Protein AF-A0A3B9KD38-F1 (afdb_monomer_lite)

Sequence (94 aa):
MIKTTQMIIRPECIADYATIGVLQARAFGNRVVEPLIVALLRQRRSFDPELSLVAEIDGRIIGHVLFSPHQIRLLDQIAVSYTHLRAHETDSYL

Foldseek 3Di:
DDDPWDKDKFFDDPVCLVVVQVLVCVVVVNDNVRSVVVVVLCPDPQFDRRQWMFIDTPNHTNDTDHDGDDFDADPNHRDDDDDDDDPDPDDDPD

Structure (mmCIF, N/CA/C/O backbone):
data_AF-A0A3B9KD38-F1
#
_entry.id   AF-A0A3B9KD38-F1
#
loop_
_atom_site.group_PDB
_atom_site.id
_atom_site.type_symbol
_atom_site.label_atom_id
_atom_site.label_alt_id
_atom_site.label_comp_id
_atom_site.label_asym_id
_atom_site.label_entity_id
_atom_site.label_seq_id
_atom_site.pdbx_PDB_ins_code
_atom_site.Cartn_x
_atom_site.Cartn_y
_atom_site.Cartn_z
_atom_site.occupancy
_atom_site.B_iso_or_equiv
_atom_site.auth_seq_id
_atom_site.auth_comp_id
_atom_site.auth_asym_id
_atom_site.auth_atom_id
_atom_site.pdbx_PDB_model_num
ATOM 1 N N . MET A 1 1 ? -28.479 17.020 9.326 1.00 41.41 1 MET A N 1
ATOM 2 C CA . MET A 1 1 ? -27.090 16.991 9.834 1.00 41.41 1 MET A CA 1
ATOM 3 C C . MET A 1 1 ? -26.212 16.356 8.771 1.00 41.41 1 MET A C 1
ATOM 5 O O . MET A 1 1 ? -26.417 15.192 8.462 1.00 41.41 1 MET A O 1
ATOM 9 N N . ILE A 1 2 ? -25.299 17.117 8.174 1.00 53.19 2 ILE A N 1
ATOM 10 C CA . ILE A 1 2 ? -24.262 16.585 7.279 1.00 53.19 2 ILE A CA 1
ATOM 11 C C . ILE A 1 2 ? -23.108 16.095 8.157 1.00 53.19 2 ILE A C 1
ATOM 13 O O . ILE A 1 2 ? -22.546 16.870 8.925 1.00 53.19 2 ILE A O 1
ATOM 17 N N . LYS A 1 3 ? -22.816 14.793 8.113 1.00 62.16 3 LYS A N 1
ATOM 18 C CA . LYS A 1 3 ? -21.668 14.202 8.807 1.00 62.16 3 LYS A CA 1
ATOM 19 C C . LYS A 1 3 ? -20.435 14.504 7.954 1.00 62.16 3 LYS A C 1
ATOM 21 O O . LYS A 1 3 ? -20.349 14.021 6.829 1.00 62.16 3 LYS A O 1
ATOM 26 N N . THR A 1 4 ? -19.517 15.328 8.447 1.00 68.31 4 THR A N 1
ATOM 27 C CA . THR A 1 4 ? -18.232 15.542 7.772 1.00 68.31 4 THR A CA 1
ATOM 28 C C . THR A 1 4 ? -17.363 14.318 8.018 1.00 68.31 4 THR A C 1
ATOM 30 O O . THR A 1 4 ? -16.870 14.114 9.124 1.00 68.31 4 THR A O 1
ATOM 33 N N . THR A 1 5 ? -17.217 13.475 7.003 1.00 79.94 5 THR A N 1
ATOM 34 C CA . THR A 1 5 ? -16.345 12.303 7.044 1.00 79.94 5 THR A CA 1
ATOM 35 C C . THR A 1 5 ? -14.891 12.762 6.949 1.00 79.94 5 THR A C 1
ATOM 37 O O . THR A 1 5 ? -14.474 13.269 5.909 1.00 79.94 5 THR A O 1
ATOM 40 N N . GLN A 1 6 ? -14.122 12.631 8.032 1.00 87.31 6 GLN A N 1
ATOM 41 C CA . GLN A 1 6 ? -12.694 12.951 8.006 1.00 87.31 6 GLN A CA 1
ATOM 42 C C . GLN A 1 6 ? -11.898 11.773 7.442 1.00 87.31 6 GLN A C 1
ATOM 44 O O . GLN A 1 6 ? -12.020 10.644 7.915 1.00 87.31 6 GLN A O 1
ATOM 49 N N . MET A 1 7 ? -11.087 12.059 6.424 1.00 93.81 7 MET A N 1
ATOM 50 C CA . MET A 1 7 ? -10.118 11.127 5.857 1.00 93.81 7 MET A CA 1
ATOM 51 C C . MET A 1 7 ? -8.731 11.448 6.412 1.0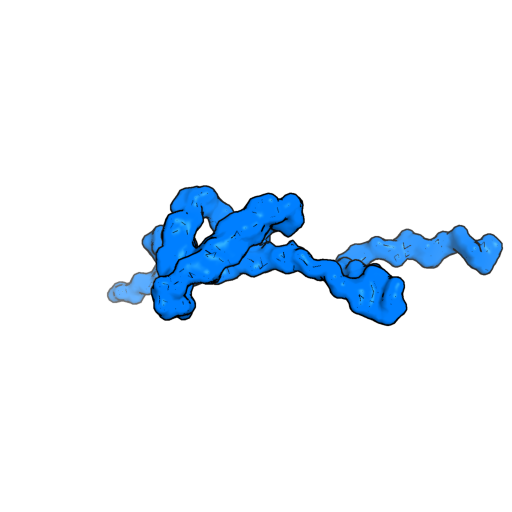0 93.81 7 MET A C 1
ATOM 53 O O . MET A 1 7 ? -8.316 12.607 6.404 1.00 93.81 7 MET A O 1
ATOM 57 N N . ILE A 1 8 ? -8.015 10.421 6.862 1.00 96.94 8 ILE A N 1
ATOM 58 C CA . ILE A 1 8 ? -6.655 10.517 7.397 1.00 96.94 8 ILE A CA 1
ATOM 59 C C . ILE A 1 8 ? -5.730 9.682 6.510 1.00 96.94 8 ILE A C 1
ATOM 61 O O . ILE A 1 8 ? -6.083 8.574 6.112 1.00 96.94 8 ILE A O 1
ATOM 65 N N . ILE A 1 9 ? -4.542 10.207 6.206 1.00 97.50 9 ILE A N 1
ATOM 66 C CA . ILE A 1 9 ? -3.461 9.453 5.563 1.00 97.50 9 ILE A CA 1
ATOM 67 C C . ILE A 1 9 ? -2.354 9.277 6.594 1.00 97.50 9 ILE A C 1
ATOM 69 O O . ILE A 1 9 ? -1.924 10.251 7.211 1.00 97.50 9 ILE A O 1
ATOM 73 N N . ARG A 1 10 ? -1.909 8.039 6.797 1.00 97.81 10 ARG A N 1
ATOM 74 C CA . ARG A 1 10 ? -0.868 7.698 7.772 1.00 97.81 10 ARG A CA 1
ATOM 75 C C . ARG A 1 10 ? -0.035 6.511 7.290 1.00 97.81 10 ARG A C 1
ATOM 77 O O . ARG A 1 10 ? -0.534 5.740 6.465 1.00 97.81 10 ARG A O 1
ATOM 84 N N . PRO A 1 11 ? 1.181 6.317 7.824 1.00 98.38 11 PRO A N 1
ATOM 85 C CA . PRO A 1 11 ? 1.885 5.053 7.687 1.00 98.38 11 PRO A CA 1
ATOM 86 C C . PRO A 1 11 ? 1.024 3.875 8.153 1.00 98.38 11 PRO A C 1
ATOM 88 O O . PRO A 1 11 ? 0.220 3.986 9.091 1.00 98.38 11 PRO A O 1
ATOM 91 N N . GLU A 1 12 ? 1.180 2.745 7.478 1.00 97.88 12 GLU A N 1
ATOM 92 C CA . GLU A 1 12 ? 0.610 1.483 7.924 1.00 97.88 12 GLU A CA 1
ATOM 93 C C . GLU A 1 12 ? 1.297 0.988 9.202 1.00 97.88 12 GLU A C 1
ATOM 95 O O . GLU A 1 12 ? 2.467 1.259 9.471 1.00 97.88 12 GLU A O 1
ATOM 100 N N . CYS A 1 13 ? 0.575 0.190 9.975 1.00 96.75 13 CYS A N 1
ATOM 101 C CA . CYS A 1 13 ? 1.133 -0.602 11.057 1.00 96.75 13 CYS A CA 1
ATOM 102 C C . CYS A 1 13 ? 0.848 -2.090 10.825 1.00 96.75 13 CYS A C 1
ATOM 104 O O . CYS A 1 13 ? 0.043 -2.473 9.976 1.00 96.75 13 CYS A O 1
ATOM 106 N N . ILE A 1 14 ? 1.481 -2.956 11.618 1.00 96.75 14 ILE A N 1
ATOM 107 C CA . ILE A 1 14 ? 1.333 -4.416 11.492 1.00 96.75 14 ILE A CA 1
ATOM 108 C C . ILE A 1 14 ? -0.140 -4.853 11.606 1.00 96.75 14 ILE A C 1
ATOM 110 O O . ILE A 1 14 ? -0.561 -5.777 10.909 1.00 96.75 14 ILE A O 1
ATOM 114 N N . ALA A 1 15 ? -0.941 -4.170 12.433 1.00 97.38 15 ALA A N 1
ATOM 115 C CA . ALA A 1 15 ? -2.369 -4.463 12.587 1.00 97.38 15 ALA A CA 1
ATOM 116 C C . ALA A 1 15 ? -3.176 -4.228 11.294 1.00 97.38 15 ALA A C 1
ATOM 118 O O . ALA A 1 15 ? -4.215 -4.856 11.091 1.00 97.38 15 ALA A O 1
ATOM 119 N N . ASP A 1 16 ? -2.680 -3.381 10.389 1.00 97.81 16 ASP A N 1
ATOM 120 C CA . ASP A 1 16 ? -3.347 -3.056 9.130 1.00 97.81 16 ASP A CA 1
ATOM 121 C C . ASP A 1 16 ? -3.109 -4.120 8.044 1.00 97.81 16 ASP A C 1
ATOM 123 O O . ASP A 1 16 ? -3.879 -4.200 7.085 1.00 97.81 16 ASP A O 1
ATOM 127 N N . TYR A 1 17 ? -2.077 -4.967 8.169 1.00 97.06 17 TYR A N 1
ATOM 128 C CA . TYR A 1 17 ? -1.604 -5.842 7.083 1.00 97.06 17 TYR A CA 1
ATOM 129 C C . TYR A 1 17 ? -2.685 -6.775 6.532 1.00 97.06 17 TYR A C 1
ATOM 131 O O . TYR A 1 17 ? -2.804 -6.928 5.313 1.00 97.06 17 TYR A O 1
ATOM 139 N N . ALA A 1 18 ? -3.493 -7.378 7.408 1.00 97.06 18 ALA A N 1
ATOM 140 C CA . ALA A 1 18 ? -4.585 -8.254 6.990 1.00 97.06 18 ALA A CA 1
ATOM 141 C C . ALA A 1 18 ? -5.652 -7.478 6.197 1.00 97.06 18 ALA A C 1
ATOM 143 O O . ALA A 1 18 ? -6.081 -7.914 5.127 1.00 97.06 18 ALA A O 1
ATOM 144 N N . THR A 1 19 ? -6.032 -6.295 6.685 1.00 97.88 19 THR A N 1
ATOM 145 C CA . THR A 1 19 ? -7.015 -5.417 6.037 1.00 97.88 19 THR A CA 1
ATOM 146 C C . THR A 1 19 ? -6.512 -4.916 4.685 1.00 97.88 19 THR A C 1
ATOM 148 O O . THR A 1 19 ? -7.263 -4.939 3.710 1.00 97.88 19 THR A O 1
ATOM 151 N N . ILE A 1 20 ? -5.235 -4.533 4.594 1.00 97.88 20 ILE A N 1
ATOM 152 C CA . ILE A 1 20 ? -4.579 -4.131 3.343 1.00 97.88 20 ILE A CA 1
ATOM 153 C C . ILE A 1 20 ? -4.597 -5.281 2.332 1.00 97.88 20 ILE A C 1
ATOM 155 O O . ILE A 1 20 ? -4.958 -5.064 1.177 1.00 97.88 20 ILE A O 1
ATOM 159 N N . GLY A 1 21 ? -4.275 -6.507 2.757 1.00 97.25 21 GLY A N 1
ATOM 160 C CA . GLY A 1 21 ? -4.307 -7.678 1.880 1.00 97.25 21 GLY A CA 1
ATOM 161 C C . GLY A 1 21 ? -5.701 -7.944 1.305 1.00 97.25 21 GLY A C 1
ATOM 162 O O . GLY A 1 21 ? -5.848 -8.147 0.100 1.00 97.25 21 GLY A O 1
ATOM 163 N N . VAL A 1 22 ? -6.744 -7.861 2.137 1.00 96.88 22 VAL A N 1
ATOM 164 C CA . VAL A 1 22 ? -8.140 -7.991 1.682 1.00 96.88 22 VAL A CA 1
ATOM 165 C C . VAL A 1 22 ? -8.529 -6.856 0.731 1.00 96.88 22 VAL A C 1
ATOM 167 O O . VAL A 1 22 ? -9.186 -7.103 -0.282 1.00 96.88 22 VAL A O 1
ATOM 170 N N . LEU A 1 23 ? -8.133 -5.617 1.036 1.00 97.25 23 LEU A N 1
ATOM 171 C CA . LEU A 1 23 ? -8.403 -4.451 0.196 1.00 97.25 23 LEU A CA 1
ATOM 172 C C . LEU A 1 23 ? -7.761 -4.597 -1.189 1.00 97.25 23 LEU A C 1
ATOM 174 O O . LEU A 1 23 ? -8.437 -4.405 -2.197 1.00 97.25 23 LEU A O 1
ATOM 178 N N . GLN A 1 24 ? -6.483 -4.971 -1.244 1.00 96.94 24 GLN A N 1
ATOM 179 C CA . GLN A 1 24 ? -5.752 -5.164 -2.495 1.00 96.94 24 GLN A CA 1
ATOM 180 C C . GLN A 1 24 ? -6.324 -6.317 -3.309 1.00 96.94 24 GLN A C 1
ATOM 182 O O . GLN A 1 24 ? -6.597 -6.132 -4.490 1.00 96.94 24 GLN A O 1
ATOM 187 N N . ALA A 1 25 ? -6.604 -7.465 -2.684 1.00 96.19 25 ALA A N 1
ATOM 188 C CA . ALA A 1 25 ? -7.252 -8.568 -3.383 1.00 96.19 25 ALA A CA 1
ATOM 189 C C . ALA A 1 25 ? -8.548 -8.091 -4.058 1.00 96.19 25 ALA A C 1
ATOM 191 O O . ALA A 1 25 ? -8.722 -8.289 -5.256 1.00 96.19 25 ALA A O 1
ATOM 192 N N . ARG A 1 26 ? -9.415 -7.367 -3.338 1.00 96.06 26 ARG A N 1
ATOM 193 C CA . ARG A 1 26 ? -10.658 -6.815 -3.906 1.00 96.06 26 ARG A CA 1
ATOM 194 C C . ARG A 1 26 ? -10.407 -5.827 -5.047 1.00 96.06 26 ARG A C 1
ATOM 196 O O . ARG A 1 26 ? -11.108 -5.891 -6.052 1.00 96.06 26 ARG A O 1
ATOM 203 N N . ALA A 1 27 ? -9.417 -4.946 -4.909 1.00 95.12 27 ALA A N 1
ATOM 204 C CA . ALA A 1 27 ? -9.073 -3.952 -5.926 1.00 95.12 27 ALA A CA 1
ATOM 205 C C . ALA A 1 27 ? -8.533 -4.581 -7.225 1.00 95.12 27 ALA A C 1
ATOM 207 O O . ALA A 1 27 ? -8.759 -4.040 -8.304 1.00 95.12 27 ALA A O 1
ATOM 208 N N . PHE A 1 28 ? -7.876 -5.742 -7.133 1.00 95.06 28 PHE A N 1
ATOM 209 C CA . PHE A 1 28 ? -7.240 -6.436 -8.257 1.00 95.06 28 PHE A CA 1
ATOM 210 C C . PHE A 1 28 ? -7.956 -7.743 -8.657 1.00 95.06 28 PHE A C 1
ATOM 212 O O . PHE A 1 28 ? -7.345 -8.703 -9.128 1.00 95.06 28 PHE A O 1
ATOM 219 N N . GLY A 1 29 ? -9.285 -7.799 -8.498 1.00 94.62 29 GLY A N 1
ATOM 220 C CA . GLY A 1 29 ? -10.104 -8.907 -9.011 1.00 94.62 29 GLY A CA 1
ATOM 221 C C . GLY A 1 29 ? -10.007 -10.205 -8.200 1.00 94.62 29 GLY A C 1
ATOM 222 O O . GLY A 1 29 ? -10.047 -11.295 -8.764 1.00 94.62 29 GLY A O 1
ATOM 223 N N . ASN A 1 30 ? -9.877 -10.086 -6.879 1.00 93.12 30 ASN A N 1
ATOM 224 C CA . ASN A 1 30 ? -9.713 -11.163 -5.894 1.00 93.12 30 ASN A CA 1
ATOM 225 C C . ASN A 1 30 ? -8.493 -12.064 -6.136 1.00 93.12 30 ASN A C 1
ATOM 227 O O . ASN A 1 30 ? -8.495 -13.243 -5.782 1.00 93.12 30 ASN A O 1
ATOM 231 N N . ARG A 1 31 ? -7.436 -11.503 -6.727 1.00 91.00 31 ARG A N 1
ATOM 232 C CA . ARG A 1 31 ? -6.152 -12.181 -6.907 1.00 91.00 31 ARG A CA 1
ATOM 233 C C . ARG A 1 31 ? -5.280 -12.015 -5.666 1.00 91.00 31 ARG A C 1
ATOM 235 O O . ARG A 1 31 ? -5.359 -11.023 -4.948 1.00 91.00 31 ARG A O 1
ATOM 242 N N . VAL A 1 32 ? -4.432 -13.009 -5.423 1.00 91.19 32 VAL A N 1
ATOM 243 C CA . VAL A 1 32 ? -3.494 -13.021 -4.286 1.00 91.19 32 VAL A CA 1
ATOM 244 C C . VAL A 1 32 ? -2.137 -12.399 -4.622 1.00 91.19 32 VAL A C 1
ATOM 246 O O . VAL A 1 32 ? -1.301 -12.238 -3.737 1.00 91.19 32 VAL A O 1
ATOM 249 N N . VAL A 1 33 ? -1.907 -12.059 -5.893 1.00 95.69 33 VAL A N 1
ATOM 250 C CA . VAL A 1 33 ? -0.596 -11.635 -6.399 1.00 95.69 33 VAL A CA 1
ATOM 251 C C . VAL A 1 33 ? -0.184 -10.294 -5.798 1.00 95.69 33 VAL A C 1
ATOM 253 O O . VAL A 1 33 ? 0.926 -10.164 -5.295 1.00 95.69 33 VAL A O 1
ATOM 256 N N . GLU A 1 34 ? -1.074 -9.309 -5.787 1.00 95.12 34 GLU A N 1
ATOM 257 C CA . GLU A 1 34 ? -0.790 -7.956 -5.315 1.00 95.12 34 GLU A CA 1
ATOM 258 C C . GLU A 1 34 ? -0.547 -7.904 -3.796 1.00 95.12 34 GLU A C 1
ATOM 260 O O . GLU A 1 34 ? 0.484 -7.353 -3.395 1.00 95.12 34 GLU A O 1
ATOM 265 N N . PRO A 1 35 ? -1.376 -8.551 -2.945 1.00 95.88 35 PRO A N 1
ATOM 266 C CA . PRO A 1 35 ? -1.051 -8.728 -1.528 1.00 95.88 35 PRO A CA 1
ATOM 267 C C . PRO A 1 35 ? 0.302 -9.411 -1.290 1.00 95.88 35 PRO A C 1
ATOM 269 O O . PRO A 1 35 ? 1.045 -9.011 -0.391 1.00 95.88 35 PRO A O 1
ATOM 272 N N . LEU A 1 36 ? 0.645 -10.426 -2.095 1.00 97.06 36 LEU A N 1
ATOM 273 C CA . LEU A 1 36 ? 1.915 -11.143 -1.970 1.00 97.06 36 LEU A CA 1
ATOM 274 C C . LEU A 1 36 ? 3.108 -10.255 -2.345 1.00 97.06 36 LEU A C 1
ATOM 276 O O . LEU A 1 36 ? 4.098 -10.240 -1.618 1.00 97.06 36 LEU A O 1
ATOM 280 N N . ILE A 1 37 ? 3.011 -9.481 -3.432 1.00 96.38 37 ILE A N 1
ATOM 281 C CA . ILE A 1 37 ? 4.048 -8.517 -3.831 1.00 96.38 37 ILE A CA 1
ATOM 282 C C . ILE A 1 37 ? 4.311 -7.530 -2.692 1.00 96.38 37 ILE A C 1
ATOM 284 O O . ILE A 1 37 ? 5.463 -7.307 -2.330 1.00 96.38 37 ILE A O 1
ATOM 288 N N . VAL A 1 38 ? 3.261 -6.978 -2.082 1.00 96.56 38 VAL A N 1
ATOM 289 C CA . VAL A 1 38 ? 3.404 -6.046 -0.956 1.00 96.56 38 VAL A CA 1
ATOM 290 C C . VAL A 1 38 ? 4.044 -6.715 0.262 1.00 96.56 38 VAL A C 1
ATOM 292 O O . VAL A 1 38 ? 4.960 -6.146 0.856 1.00 96.56 38 VAL A O 1
ATOM 295 N N . ALA A 1 39 ? 3.638 -7.940 0.608 1.00 96.50 39 ALA A N 1
ATOM 296 C CA . ALA A 1 39 ? 4.265 -8.695 1.693 1.00 96.50 39 ALA A CA 1
ATOM 297 C C . ALA A 1 39 ? 5.767 -8.936 1.446 1.00 96.50 39 ALA A C 1
ATOM 299 O O . ALA A 1 39 ? 6.571 -8.772 2.362 1.00 96.50 39 ALA A O 1
ATOM 300 N N . LEU A 1 40 ? 6.155 -9.260 0.208 1.00 96.94 40 LEU A N 1
ATOM 301 C CA . LEU A 1 40 ? 7.555 -9.449 -0.180 1.00 96.94 40 LEU A CA 1
ATOM 302 C C . LEU A 1 40 ? 8.347 -8.134 -0.163 1.00 96.94 40 LEU A C 1
ATOM 304 O O . LEU A 1 40 ? 9.503 -8.119 0.258 1.00 96.94 40 LEU A O 1
ATOM 308 N N . LEU A 1 41 ? 7.745 -7.015 -0.581 1.00 96.19 41 LEU A N 1
ATOM 309 C CA . LEU A 1 41 ? 8.400 -5.704 -0.557 1.00 96.19 41 LEU A CA 1
ATOM 310 C C . LEU A 1 41 ? 8.744 -5.258 0.869 1.00 96.19 41 LEU A C 1
ATOM 312 O O . LEU A 1 41 ? 9.852 -4.769 1.076 1.00 96.19 41 LEU A O 1
ATOM 316 N N . ARG A 1 42 ? 7.867 -5.511 1.852 1.00 95.88 42 ARG A N 1
ATOM 317 C CA . ARG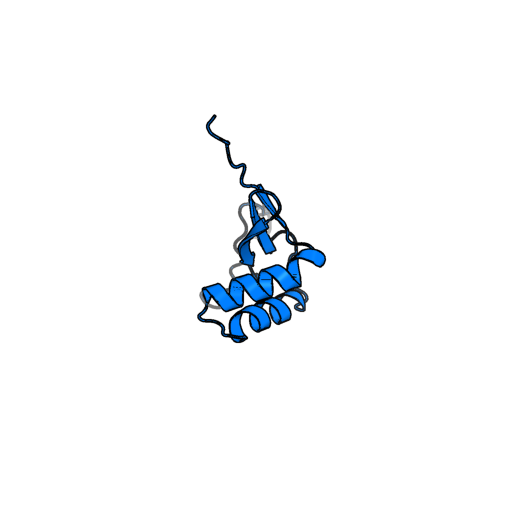 A 1 42 ? 8.114 -5.222 3.281 1.00 95.88 42 ARG A CA 1
ATOM 318 C C . ARG A 1 42 ? 9.306 -5.977 3.870 1.00 95.88 42 ARG A C 1
ATOM 320 O O . ARG A 1 42 ? 9.902 -5.526 4.841 1.00 95.88 42 ARG A O 1
ATOM 327 N N . GLN A 1 43 ? 9.656 -7.129 3.298 1.00 96.38 43 GLN A N 1
ATOM 328 C CA . GLN A 1 43 ? 10.794 -7.937 3.748 1.00 96.38 43 GLN A CA 1
ATOM 329 C C . GLN A 1 43 ? 12.137 -7.447 3.191 1.00 96.38 43 GLN A C 1
ATOM 331 O O . GLN A 1 43 ? 13.195 -7.909 3.625 1.00 96.38 43 GLN A O 1
ATOM 336 N N . ARG A 1 44 ? 12.137 -6.531 2.215 1.00 95.44 44 ARG A N 1
ATOM 337 C CA . ARG A 1 44 ? 13.380 -6.011 1.639 1.00 95.44 44 ARG A CA 1
ATOM 338 C C . ARG A 1 44 ? 14.066 -5.088 2.641 1.00 95.44 44 ARG A C 1
ATOM 340 O O . ARG A 1 44 ? 13.432 -4.248 3.260 1.00 95.44 44 ARG A O 1
ATOM 347 N N . ARG A 1 45 ? 15.400 -5.149 2.703 1.00 94.50 45 ARG A N 1
ATOM 348 C CA . ARG A 1 45 ? 16.216 -4.227 3.520 1.00 94.50 45 ARG A CA 1
ATOM 349 C C . ARG A 1 45 ? 15.991 -2.747 3.177 1.00 94.50 45 ARG A C 1
ATOM 351 O O . ARG A 1 45 ? 16.226 -1.887 4.011 1.00 94.50 45 ARG A O 1
ATOM 358 N N . SER A 1 46 ? 15.580 -2.462 1.945 1.00 93.19 46 SER A N 1
ATOM 359 C CA . SER A 1 46 ? 15.286 -1.115 1.455 1.00 93.19 46 SER A CA 1
ATOM 360 C C . SER A 1 46 ? 13.841 -0.672 1.708 1.00 93.19 46 SER A C 1
ATOM 362 O O . SER A 1 46 ? 13.420 0.321 1.124 1.00 93.19 46 SER A O 1
ATOM 364 N N . PHE A 1 47 ? 13.049 -1.446 2.455 1.00 95.25 47 PHE A N 1
ATOM 365 C CA . PHE A 1 47 ? 11.694 -1.053 2.819 1.00 95.25 47 PHE A CA 1
ATOM 366 C C . PHE A 1 47 ? 11.735 0.127 3.791 1.00 95.25 47 PHE A C 1
ATOM 368 O O . PHE A 1 47 ? 12.450 0.080 4.791 1.00 95.25 47 PHE A O 1
ATOM 375 N N . ASP A 1 48 ? 10.952 1.156 3.482 1.00 95.69 48 ASP A N 1
ATOM 376 C CA . ASP A 1 48 ? 10.767 2.334 4.320 1.00 95.69 48 ASP A CA 1
ATOM 377 C C . ASP A 1 48 ? 9.309 2.361 4.821 1.00 95.69 48 ASP A C 1
ATOM 379 O O . ASP A 1 48 ? 8.398 2.600 4.020 1.00 95.69 48 ASP A O 1
ATOM 383 N N . PRO A 1 49 ? 9.060 2.082 6.117 1.00 94.38 49 PRO A N 1
ATOM 384 C CA . PRO A 1 49 ? 7.714 2.076 6.685 1.00 94.38 49 PRO A CA 1
ATOM 385 C C . PRO A 1 49 ? 6.992 3.423 6.580 1.00 94.38 49 PRO A C 1
ATOM 387 O O . PRO A 1 49 ? 5.765 3.440 6.507 1.00 94.38 49 PRO A O 1
ATOM 390 N N . GLU A 1 50 ? 7.718 4.546 6.535 1.00 96.56 50 GLU A N 1
ATOM 391 C CA . GLU A 1 50 ? 7.106 5.875 6.400 1.00 96.56 50 GLU A CA 1
ATOM 392 C C . GLU A 1 50 ? 6.532 6.106 4.994 1.00 96.56 50 GLU A C 1
ATOM 394 O O . GLU A 1 50 ? 5.689 6.981 4.797 1.00 96.56 50 GLU A O 1
ATOM 399 N N . LEU A 1 51 ? 6.936 5.282 4.020 1.00 96.75 51 LEU A N 1
ATOM 400 C CA . LEU A 1 51 ? 6.490 5.333 2.629 1.00 96.75 51 LEU A CA 1
ATOM 401 C C . LEU A 1 51 ? 5.492 4.220 2.258 1.00 96.75 51 LEU A C 1
ATOM 403 O O . LEU A 1 51 ? 5.188 4.026 1.077 1.00 96.75 51 LEU A O 1
ATOM 407 N N . SER A 1 52 ? 4.953 3.497 3.241 1.00 97.88 52 SER A N 1
ATOM 408 C CA . SER A 1 52 ? 3.816 2.590 3.051 1.00 97.88 52 SER A CA 1
ATOM 409 C C . SER A 1 52 ? 2.601 3.164 3.766 1.00 97.88 52 SER A C 1
ATOM 411 O O . SER A 1 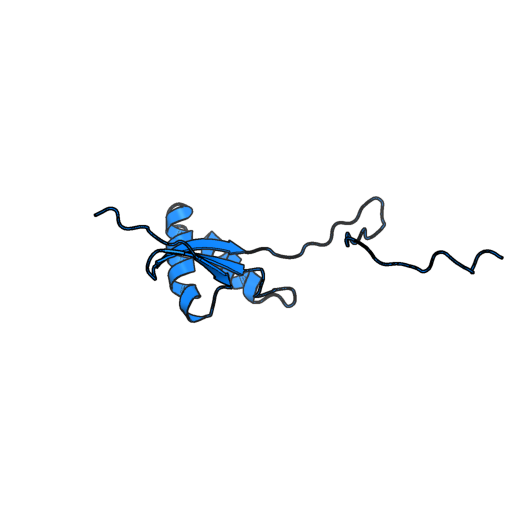52 ? 2.517 3.139 4.991 1.00 97.88 52 SER A O 1
ATOM 413 N N . LEU A 1 53 ? 1.680 3.748 3.003 1.00 98.50 53 LEU A N 1
ATOM 414 C CA . LEU A 1 53 ? 0.611 4.596 3.517 1.00 98.50 53 LEU A CA 1
ATOM 415 C C . LEU A 1 53 ? -0.758 3.946 3.341 1.00 98.50 53 LEU A C 1
ATOM 417 O O . LEU A 1 53 ? -1.066 3.352 2.304 1.00 98.50 53 LEU A O 1
ATOM 421 N N . VAL A 1 54 ? -1.619 4.162 4.329 1.00 98.50 54 VAL A N 1
ATOM 422 C CA . VAL A 1 54 ? -3.046 3.853 4.265 1.00 98.50 54 VAL A CA 1
ATOM 423 C C . VAL A 1 54 ? -3.868 5.133 4.277 1.00 98.50 54 VAL A C 1
ATOM 425 O O . VAL A 1 54 ? -3.536 6.099 4.965 1.00 98.50 54 VAL A O 1
ATOM 428 N N . ALA A 1 55 ? -4.965 5.122 3.524 1.00 98.12 55 ALA A N 1
ATOM 429 C CA . ALA A 1 55 ? -6.034 6.101 3.660 1.00 98.12 55 ALA A CA 1
ATOM 430 C C . ALA A 1 55 ? -7.137 5.496 4.533 1.00 98.12 55 ALA A C 1
ATOM 432 O O . ALA A 1 55 ? -7.637 4.408 4.235 1.00 98.12 55 ALA A O 1
ATOM 433 N N . GLU A 1 56 ? -7.515 6.195 5.595 1.00 97.06 56 GLU A N 1
ATOM 434 C CA . GLU A 1 56 ? -8.485 5.757 6.593 1.00 97.06 56 GLU A CA 1
ATOM 435 C C . GLU A 1 56 ? -9.656 6.741 6.677 1.00 97.06 56 GLU A C 1
ATOM 437 O O . GLU A 1 56 ? -9.464 7.956 6.685 1.00 97.06 56 GLU A O 1
ATOM 442 N N . ILE A 1 57 ? -10.875 6.208 6.744 1.00 96.31 57 ILE A N 1
ATOM 443 C CA . ILE A 1 57 ? -12.112 6.947 6.993 1.00 96.31 57 ILE A CA 1
ATOM 444 C C . ILE A 1 57 ? -12.877 6.228 8.101 1.00 96.31 57 ILE A C 1
ATOM 446 O O . ILE A 1 57 ? -13.164 5.041 7.958 1.00 96.31 57 ILE A O 1
ATOM 450 N N . ASP A 1 58 ? -13.245 6.935 9.173 1.00 93.00 58 ASP A N 1
ATOM 451 C CA . ASP A 1 58 ? -14.043 6.389 10.284 1.00 93.00 58 ASP A CA 1
ATOM 452 C C . ASP A 1 58 ? -13.492 5.044 10.826 1.00 93.00 58 ASP A C 1
ATOM 454 O O . ASP A 1 58 ? -14.243 4.094 11.053 1.00 93.00 58 ASP A O 1
ATOM 458 N N . GLY A 1 59 ? -12.165 4.922 10.982 1.00 91.19 59 GLY A N 1
ATOM 459 C CA . GLY A 1 59 ? -11.512 3.688 11.450 1.00 91.19 59 GLY A CA 1
ATOM 460 C C . GLY A 1 59 ? -11.334 2.604 10.382 1.00 91.19 59 GLY A C 1
ATOM 461 O O . GLY A 1 59 ? -10.809 1.527 10.665 1.00 91.19 59 GLY A O 1
ATOM 462 N N . ARG A 1 60 ? -11.787 2.845 9.147 1.00 94.62 60 ARG A N 1
ATOM 463 C CA . ARG A 1 60 ? -11.742 1.879 8.049 1.00 94.62 60 ARG A CA 1
ATOM 464 C C . ARG A 1 60 ? -10.719 2.285 7.002 1.00 94.62 60 ARG A C 1
ATOM 466 O O . ARG A 1 60 ? -10.823 3.346 6.393 1.00 94.62 60 ARG A O 1
ATOM 473 N N . ILE A 1 61 ? -9.790 1.380 6.713 1.00 97.50 61 ILE A N 1
ATOM 474 C CA . ILE A 1 61 ? -8.858 1.542 5.597 1.00 97.50 61 ILE A CA 1
ATOM 475 C C . ILE A 1 61 ? -9.622 1.417 4.276 1.00 97.50 61 ILE A C 1
ATOM 477 O O . ILE A 1 61 ? -10.302 0.417 4.021 1.00 97.50 61 ILE A O 1
ATOM 481 N N . ILE A 1 62 ? -9.493 2.440 3.439 1.00 96.94 62 ILE A N 1
ATOM 482 C CA . ILE A 1 62 ? -10.127 2.543 2.120 1.00 96.94 62 ILE A CA 1
ATOM 483 C C . ILE A 1 62 ? -9.116 2.562 0.967 1.00 96.94 62 ILE A C 1
ATOM 485 O O . ILE A 1 62 ? -9.505 2.388 -0.184 1.00 96.94 62 ILE A O 1
ATOM 489 N N . GLY A 1 63 ? -7.831 2.757 1.259 1.00 96.69 63 GLY A N 1
ATOM 490 C CA . GLY A 1 63 ? -6.770 2.849 0.262 1.00 96.69 63 GLY A CA 1
ATOM 491 C C . GLY A 1 63 ? -5.426 2.439 0.847 1.00 96.69 63 GLY A C 1
ATOM 492 O O . GLY A 1 63 ? -5.209 2.566 2.051 1.00 96.69 63 GLY A O 1
ATOM 493 N N . HIS A 1 64 ? -4.536 1.948 -0.010 1.00 98.25 64 HIS A N 1
ATOM 494 C CA . HIS A 1 64 ? -3.167 1.604 0.351 1.00 98.25 64 HIS A CA 1
ATOM 495 C C . HIS A 1 64 ? -2.228 1.917 -0.817 1.00 98.25 64 HIS A C 1
ATOM 497 O O . HIS A 1 64 ? -2.535 1.577 -1.963 1.00 98.25 64 HIS A O 1
ATOM 503 N N . VAL A 1 65 ? -1.090 2.540 -0.523 1.00 97.50 65 VAL A N 1
ATOM 504 C CA . VAL A 1 65 ? -0.005 2.793 -1.475 1.00 97.50 65 VAL A CA 1
ATOM 505 C C . VAL A 1 65 ? 1.329 2.493 -0.803 1.00 97.50 65 VAL A C 1
ATOM 507 O O . VAL A 1 65 ? 1.560 2.907 0.326 1.00 97.50 65 VAL A O 1
ATOM 510 N N . LEU A 1 66 ? 2.210 1.784 -1.506 1.00 97.38 66 LEU A N 1
ATOM 511 C CA . LEU A 1 66 ? 3.559 1.468 -1.044 1.00 97.38 66 LEU A CA 1
ATOM 512 C C . LEU A 1 66 ? 4.555 1.991 -2.072 1.00 97.38 66 LEU A C 1
ATOM 514 O O . LEU A 1 66 ? 4.495 1.605 -3.243 1.00 97.38 66 LEU A O 1
ATOM 518 N N . PHE A 1 67 ? 5.488 2.833 -1.635 1.00 96.19 67 PHE A N 1
ATOM 519 C CA . PHE A 1 67 ? 6.610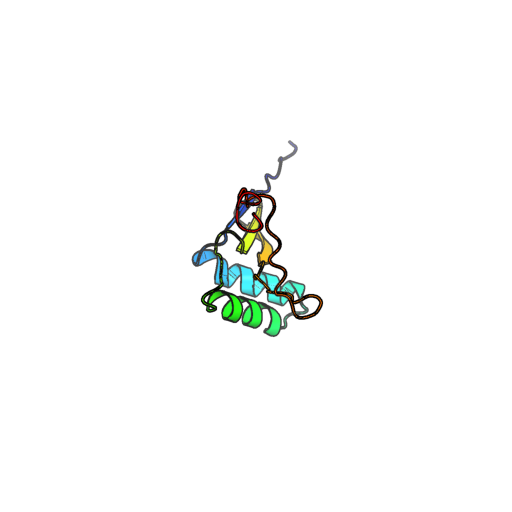 3.267 -2.463 1.00 96.19 67 PHE A CA 1
ATOM 520 C C . PHE A 1 67 ? 7.847 2.427 -2.148 1.00 96.19 67 PHE A C 1
ATOM 522 O O . PHE A 1 67 ? 8.222 2.236 -0.995 1.00 96.19 67 PHE A O 1
ATOM 529 N N . SER A 1 68 ? 8.489 1.902 -3.192 1.00 90.38 68 SER A N 1
ATOM 530 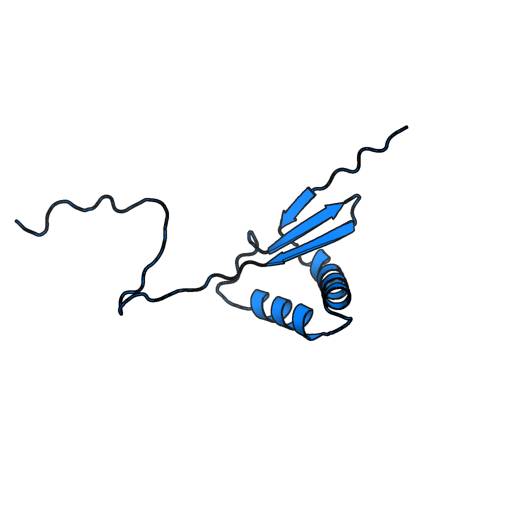C CA . SER A 1 68 ? 9.728 1.133 -3.072 1.00 90.38 68 SER A CA 1
ATOM 531 C C . SER A 1 68 ? 10.851 1.901 -3.771 1.00 90.38 68 SER A C 1
ATOM 533 O O . SER A 1 68 ? 10.684 2.228 -4.951 1.00 90.38 68 SER A O 1
ATOM 535 N N . PRO A 1 69 ? 11.996 2.152 -3.116 1.00 88.81 69 PRO A N 1
ATOM 536 C CA . PRO A 1 69 ? 13.107 2.841 -3.756 1.00 88.81 69 PRO A CA 1
ATOM 537 C C . PRO A 1 69 ? 13.660 2.015 -4.924 1.00 88.81 69 PRO A C 1
ATOM 539 O O . PRO A 1 69 ? 13.797 0.789 -4.846 1.00 88.81 69 PRO A O 1
ATOM 542 N N . HIS A 1 70 ? 14.011 2.701 -6.009 1.00 87.12 70 HIS A N 1
ATOM 543 C CA . HIS A 1 70 ? 14.646 2.099 -7.174 1.00 87.12 70 HIS A CA 1
ATOM 544 C C . HIS A 1 70 ? 15.805 2.974 -7.650 1.00 87.12 70 HIS A C 1
ATOM 546 O O . HIS A 1 70 ? 15.664 4.189 -7.763 1.00 87.12 70 HIS A O 1
ATOM 552 N N . GLN A 1 71 ? 16.956 2.357 -7.920 1.00 85.62 71 GLN A N 1
ATOM 553 C CA . GLN A 1 71 ? 18.115 3.050 -8.478 1.00 85.62 71 GLN A CA 1
ATOM 554 C C . GLN A 1 71 ? 18.080 2.945 -9.998 1.00 85.62 71 GLN A C 1
ATOM 556 O O . GLN A 1 71 ? 18.077 1.844 -10.546 1.00 85.62 71 GLN A O 1
ATOM 561 N N . ILE A 1 72 ? 18.095 4.090 -10.670 1.00 87.00 72 ILE A N 1
ATOM 562 C CA . ILE A 1 72 ? 18.148 4.176 -12.128 1.00 87.00 72 ILE A CA 1
ATOM 563 C C . ILE A 1 72 ? 19.558 4.637 -12.515 1.00 87.00 72 ILE A C 1
ATOM 565 O O . ILE A 1 72 ? 20.094 5.575 -11.928 1.00 87.00 72 ILE A O 1
ATOM 569 N N . ARG A 1 73 ? 20.178 3.960 -13.487 1.00 82.25 73 ARG A N 1
ATOM 570 C CA . ARG A 1 73 ? 21.457 4.377 -14.085 1.00 82.25 73 ARG A CA 1
ATOM 571 C C . ARG A 1 73 ? 21.188 5.128 -15.383 1.00 82.25 73 ARG A C 1
ATOM 573 O O . ARG A 1 73 ? 20.399 4.660 -16.198 1.00 82.25 73 ARG A O 1
ATOM 580 N N . LEU A 1 74 ? 21.854 6.260 -15.577 1.00 81.94 74 LEU A N 1
ATOM 581 C CA . LEU A 1 74 ? 21.801 7.049 -16.805 1.00 81.94 74 LEU A CA 1
ATOM 582 C C . LEU A 1 74 ? 23.210 7.104 -17.395 1.00 81.94 74 LEU A C 1
ATOM 584 O O . LEU A 1 74 ? 24.132 7.529 -16.709 1.00 81.94 74 LEU A O 1
ATOM 588 N N . LEU A 1 75 ? 23.365 6.680 -18.655 1.00 77.81 75 LEU A N 1
ATOM 589 C CA . LEU A 1 75 ? 24.617 6.802 -19.425 1.00 77.81 75 LEU A CA 1
ATOM 590 C C . LEU A 1 75 ? 25.859 6.277 -18.665 1.00 77.81 75 LEU A C 1
ATOM 592 O O . LEU A 1 75 ? 26.858 6.977 -18.541 1.00 77.81 75 LEU A O 1
ATOM 596 N N . ASP A 1 76 ? 25.761 5.068 -18.099 1.00 64.50 76 ASP A N 1
ATOM 597 C CA . ASP A 1 76 ? 26.786 4.416 -17.258 1.00 64.50 76 ASP A CA 1
ATOM 598 C C . ASP A 1 76 ? 27.188 5.151 -15.966 1.00 64.50 76 ASP A C 1
ATOM 600 O O . ASP A 1 76 ? 28.088 4.717 -15.246 1.00 64.50 76 ASP A O 1
ATOM 604 N N . GLN A 1 77 ? 26.451 6.193 -15.580 1.00 60.88 77 GLN A N 1
ATOM 605 C CA . GLN A 1 77 ? 26.567 6.839 -14.279 1.00 60.88 77 GLN A CA 1
ATOM 606 C C . GLN A 1 77 ? 25.338 6.528 -13.415 1.00 60.88 77 GLN A C 1
ATOM 608 O O . GLN A 1 77 ? 24.187 6.543 -13.862 1.00 60.88 77 GLN A O 1
ATOM 613 N N . ILE A 1 78 ? 25.568 6.203 -12.140 1.00 56.88 78 ILE A N 1
ATOM 614 C CA . ILE A 1 78 ? 24.483 6.066 -11.165 1.00 56.88 78 ILE A CA 1
ATOM 615 C C . ILE A 1 78 ? 24.010 7.483 -10.832 1.00 56.88 78 ILE A C 1
ATOM 617 O O . ILE A 1 78 ? 24.599 8.160 -9.993 1.00 56.88 78 ILE A O 1
ATOM 621 N N . ALA A 1 79 ? 22.959 7.940 -11.510 1.00 56.34 79 ALA A N 1
ATOM 622 C CA . ALA A 1 79 ? 22.316 9.204 -11.195 1.00 56.34 79 ALA A CA 1
ATOM 623 C C . ALA A 1 79 ? 21.476 9.017 -9.929 1.00 56.34 79 ALA A C 1
ATOM 625 O O . ALA A 1 79 ? 20.377 8.463 -9.960 1.00 56.34 79 ALA A O 1
ATOM 626 N N . VAL A 1 80 ? 22.010 9.458 -8.793 1.00 56.31 80 VAL A N 1
ATOM 627 C CA . VAL A 1 80 ? 21.235 9.554 -7.557 1.00 56.31 80 VAL A CA 1
ATOM 628 C C . VAL A 1 80 ? 20.551 10.914 -7.555 1.00 56.31 80 VAL A C 1
ATOM 630 O O . VAL A 1 80 ? 21.203 11.946 -7.420 1.00 56.31 80 VAL A O 1
ATOM 633 N N . SER A 1 81 ? 19.238 10.924 -7.776 1.00 51.28 81 SER A N 1
ATOM 634 C CA . SER A 1 81 ? 18.446 12.142 -7.635 1.00 51.28 81 SER A CA 1
ATOM 635 C C . SER A 1 81 ? 18.258 12.434 -6.149 1.00 51.28 81 SER A C 1
ATOM 637 O O . SER A 1 81 ? 17.551 11.702 -5.460 1.00 51.28 81 SER A O 1
ATOM 639 N N . TYR A 1 82 ? 18.894 13.502 -5.669 1.00 45.22 82 TYR A N 1
ATOM 640 C CA . TYR A 1 82 ? 18.540 14.147 -4.412 1.00 45.22 82 TYR A CA 1
ATOM 641 C C . TYR A 1 82 ? 18.503 15.652 -4.626 1.00 45.22 82 TYR A C 1
ATOM 643 O O . TYR A 1 82 ? 19.494 16.295 -4.966 1.00 45.22 82 TYR A O 1
ATOM 651 N N . THR A 1 83 ? 17.324 16.209 -4.419 1.00 47.72 83 THR A N 1
ATOM 652 C CA . THR A 1 83 ? 17.077 17.618 -4.158 1.00 47.72 83 THR A CA 1
ATOM 653 C C . THR A 1 83 ? 18.104 18.144 -3.129 1.00 47.72 83 THR A C 1
ATOM 655 O O . THR A 1 83 ? 17.997 17.810 -1.959 1.00 47.72 83 THR A O 1
ATOM 658 N N . HIS A 1 84 ? 19.087 18.944 -3.577 1.00 52.81 84 HIS A N 1
ATOM 659 C CA . HIS A 1 84 ? 20.086 19.722 -2.804 1.00 52.81 84 HIS A CA 1
ATOM 660 C C . HIS A 1 84 ? 21.055 18.970 -1.844 1.00 52.81 84 HIS A C 1
ATOM 662 O O . HIS A 1 84 ? 20.652 18.630 -0.743 1.00 52.81 84 HIS A O 1
ATOM 668 N N . LEU A 1 85 ? 22.353 18.830 -2.194 1.00 44.78 85 LEU A N 1
ATOM 669 C CA . LEU A 1 85 ? 23.558 19.139 -1.361 1.00 44.78 85 LEU A CA 1
ATOM 670 C C . LEU A 1 85 ? 24.849 18.421 -1.845 1.00 44.78 85 LEU A C 1
ATOM 672 O O . LEU A 1 85 ? 25.147 17.295 -1.459 1.00 44.78 85 LEU A O 1
ATOM 676 N N . ARG A 1 86 ? 25.667 19.145 -2.614 1.00 46.50 86 ARG A N 1
ATOM 677 C CA . ARG A 1 86 ? 27.149 19.198 -2.595 1.00 46.50 86 ARG A CA 1
ATOM 678 C C . ARG A 1 86 ? 27.471 20.477 -3.385 1.00 46.50 86 ARG A C 1
ATOM 680 O O . ARG A 1 86 ? 27.380 20.443 -4.595 1.00 46.50 86 ARG A O 1
ATOM 687 N N . ALA A 1 87 ? 27.691 21.677 -2.847 1.00 47.06 87 ALA A N 1
ATOM 688 C CA . ALA A 1 87 ? 28.398 22.124 -1.642 1.00 47.06 87 ALA A CA 1
ATOM 689 C C . ALA A 1 87 ? 29.883 21.713 -1.565 1.00 47.06 87 ALA A C 1
ATOM 691 O O . ALA A 1 87 ? 30.509 21.923 -0.536 1.00 47.06 87 ALA A O 1
ATOM 692 N N . HIS A 1 88 ? 30.468 21.166 -2.638 1.00 40.66 88 HIS A N 1
ATOM 693 C CA . HIS A 1 88 ? 31.919 20.941 -2.699 1.00 40.66 88 HIS A CA 1
ATOM 694 C C . HIS A 1 88 ? 32.497 21.074 -4.117 1.00 40.66 88 HIS A C 1
ATOM 696 O O . HIS A 1 88 ? 33.451 20.391 -4.476 1.00 40.66 88 HIS A O 1
ATOM 702 N N . GLU A 1 89 ? 31.931 21.971 -4.926 1.00 49.56 89 GLU A N 1
ATOM 703 C CA . GLU A 1 89 ? 32.632 22.515 -6.094 1.00 49.56 89 GLU A CA 1
ATOM 704 C C . GLU A 1 89 ? 33.521 23.672 -5.628 1.00 49.56 89 GLU A C 1
ATOM 706 O O . GLU A 1 89 ? 33.234 24.846 -5.843 1.00 49.56 89 GLU A O 1
ATOM 711 N N . THR A 1 90 ? 34.576 23.352 -4.884 1.00 49.25 90 THR A N 1
ATOM 712 C CA . THR A 1 90 ? 35.745 24.227 -4.745 1.00 49.25 90 THR A CA 1
ATOM 713 C C . THR A 1 90 ? 36.949 23.360 -4.365 1.00 49.25 90 THR A C 1
ATOM 715 O O . THR A 1 90 ? 36.852 22.514 -3.477 1.00 49.25 90 THR A O 1
ATOM 718 N N . ASP A 1 91 ? 38.043 23.562 -5.100 1.00 45.62 91 ASP A N 1
ATOM 719 C CA . ASP A 1 91 ? 39.422 23.107 -4.860 1.00 45.62 91 ASP A CA 1
ATOM 720 C C . ASP A 1 91 ? 39.815 21.641 -5.099 1.00 45.62 91 ASP A C 1
ATOM 722 O O . ASP A 1 91 ? 40.319 20.960 -4.210 1.00 45.62 91 ASP A O 1
ATOM 726 N N . SER A 1 92 ? 39.734 21.163 -6.346 1.00 42.41 92 SER A N 1
ATOM 727 C CA . SER A 1 92 ? 40.674 20.114 -6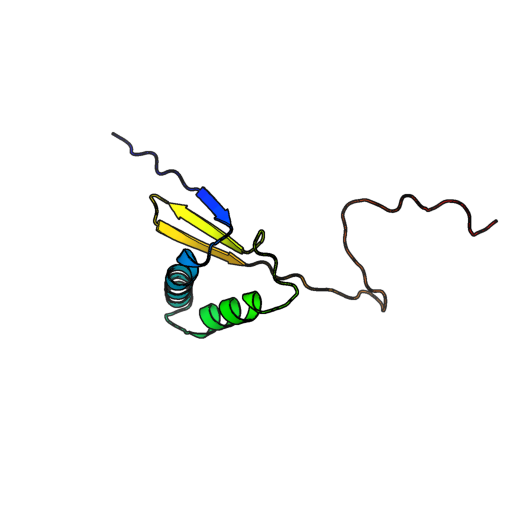.813 1.00 42.41 92 SER A CA 1
ATOM 728 C C . SER A 1 92 ? 41.097 20.228 -8.289 1.00 42.41 92 SER A C 1
ATOM 730 O O . SER A 1 92 ? 41.615 19.268 -8.852 1.00 42.41 92 SER A O 1
ATOM 732 N N . TYR A 1 93 ? 40.925 21.396 -8.920 1.00 44.53 93 TYR A N 1
ATOM 733 C CA . TYR A 1 93 ? 41.484 21.686 -10.253 1.00 44.53 93 TYR A CA 1
ATOM 734 C C . TYR A 1 93 ? 42.281 22.999 -10.299 1.00 44.53 93 TYR A C 1
ATOM 736 O O . TYR A 1 93 ? 42.274 23.684 -11.320 1.00 44.53 93 TYR A O 1
ATOM 744 N N . LEU A 1 94 ? 42.978 23.327 -9.207 1.00 41.09 94 LEU A N 1
ATOM 745 C CA . LEU A 1 94 ? 44.144 24.215 -9.186 1.00 41.09 94 LEU A CA 1
ATOM 746 C C . LEU A 1 94 ? 45.174 23.662 -8.200 1.00 41.09 94 LEU A C 1
ATOM 748 O O . LEU A 1 94 ? 44.748 23.253 -7.097 1.00 41.09 94 LEU A O 1
#

pLDDT: mean 83.87, std 19.6, range [40.66, 98.5]

Secondary structure (DSSP, 8-state):
------EEEEE--GGGHHHHHHHHHHHTTS-SHHHHHHHHHHTSTT--GGGEEEEEETTEEEEEEE------EETTEE----SS-----SSS--

Radius of gyration: 19.8 Å; chains: 1; bounding box: 71×37×32 Å